Protein AF-A0A9C6XAK7-F1 (afdb_monomer)

Structure (mmCIF, N/CA/C/O backbone):
data_AF-A0A9C6XAK7-F1
#
_entry.id   AF-A0A9C6XAK7-F1
#
loop_
_atom_site.group_PDB
_atom_site.id
_atom_site.type_symbol
_atom_site.label_atom_id
_atom_site.label_alt_id
_atom_site.label_comp_id
_atom_site.label_asym_id
_atom_site.label_entity_id
_atom_site.label_seq_id
_atom_site.pdbx_PDB_ins_code
_atom_site.Cartn_x
_atom_site.Cartn_y
_atom_site.Cartn_z
_atom_site.occupancy
_atom_site.B_iso_or_equiv
_atom_site.auth_seq_id
_atom_site.auth_comp_id
_atom_site.auth_asym_id
_atom_site.auth_atom_id
_atom_site.pdbx_PDB_model_num
ATOM 1 N N . MET A 1 1 ? 77.908 -31.062 -12.121 1.00 52.59 1 MET A N 1
ATOM 2 C CA . MET A 1 1 ? 78.593 -30.560 -13.332 1.00 52.59 1 MET A CA 1
ATOM 3 C C . MET A 1 1 ? 77.690 -30.859 -14.535 1.00 52.59 1 MET A C 1
ATOM 5 O O . MET A 1 1 ? 77.859 -31.906 -15.123 1.00 52.59 1 MET A O 1
ATOM 9 N N . GLN A 1 2 ? 76.654 -30.041 -14.800 1.00 54.09 2 GLN A N 1
ATOM 10 C CA . GLN A 1 2 ? 75.923 -29.981 -16.096 1.00 54.09 2 GLN A CA 1
ATOM 11 C C . GLN A 1 2 ? 74.752 -28.972 -16.132 1.00 54.09 2 GLN A C 1
ATOM 13 O O . GLN A 1 2 ? 74.293 -28.646 -17.211 1.00 54.09 2 GLN A O 1
ATOM 18 N N . LEU A 1 3 ? 74.321 -28.383 -15.009 1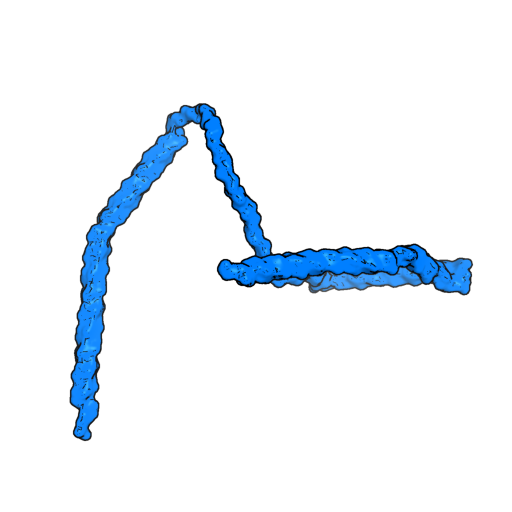.00 51.62 3 LEU A N 1
ATOM 19 C CA . LEU A 1 3 ? 73.161 -27.466 -15.001 1.00 51.62 3 LEU A CA 1
ATOM 20 C C . LEU A 1 3 ? 73.490 -25.973 -15.220 1.00 51.62 3 LEU A C 1
ATOM 22 O O . LEU A 1 3 ? 72.599 -25.139 -15.175 1.00 51.62 3 LEU A O 1
ATOM 26 N N . ARG A 1 4 ? 74.762 -25.606 -15.454 1.00 51.12 4 ARG A N 1
ATOM 27 C CA . ARG A 1 4 ? 75.191 -24.190 -15.575 1.00 51.12 4 ARG A CA 1
ATOM 28 C C . ARG A 1 4 ? 75.380 -23.701 -17.020 1.00 51.12 4 ARG A C 1
ATOM 30 O O . ARG A 1 4 ? 75.642 -22.522 -17.230 1.00 51.12 4 ARG A O 1
ATOM 37 N N . GLY A 1 5 ? 75.290 -24.600 -18.004 1.00 56.06 5 GLY A N 1
ATOM 38 C CA 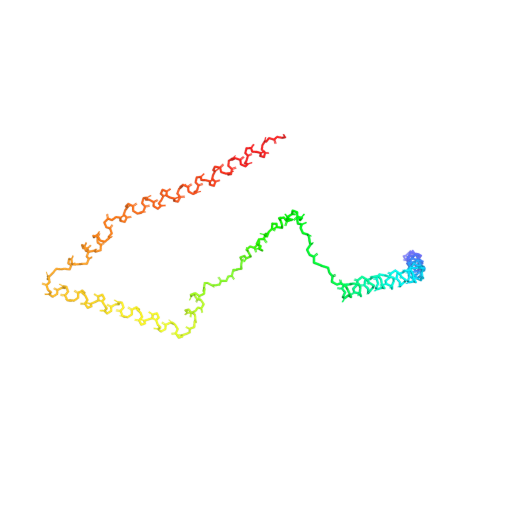. GLY A 1 5 ? 75.479 -24.280 -19.427 1.00 56.06 5 GLY A CA 1
ATOM 39 C C . GLY A 1 5 ? 74.186 -23.931 -20.176 1.00 56.06 5 GLY A C 1
ATOM 40 O O . GLY A 1 5 ? 74.210 -23.094 -21.076 1.00 56.06 5 GLY A O 1
ATOM 41 N N . GLU A 1 6 ? 73.052 -24.524 -19.787 1.00 54.19 6 GLU A N 1
ATOM 42 C CA . GLU A 1 6 ? 71.763 -24.323 -20.470 1.00 54.19 6 GLU A CA 1
ATOM 43 C C . GLU A 1 6 ? 70.998 -23.085 -19.979 1.00 54.19 6 GLU A C 1
ATOM 45 O O . GLU A 1 6 ? 70.379 -22.389 -20.780 1.00 54.19 6 GLU A O 1
ATOM 50 N N . GLU A 1 7 ? 71.111 -22.706 -18.701 1.00 54.53 7 GLU A N 1
ATOM 51 C CA . GLU A 1 7 ? 70.432 -21.496 -18.206 1.00 54.53 7 GLU A CA 1
ATOM 52 C C . GLU A 1 7 ? 70.969 -20.210 -18.848 1.00 54.53 7 GLU A C 1
ATOM 54 O O . GLU A 1 7 ? 70.209 -19.298 -19.170 1.00 54.53 7 GLU A O 1
ATOM 59 N N . HIS A 1 8 ? 72.276 -20.131 -19.100 1.00 54.59 8 HIS A N 1
ATOM 60 C CA . HIS A 1 8 ? 72.886 -18.935 -19.684 1.00 54.59 8 HIS A CA 1
ATOM 61 C C . HIS A 1 8 ? 72.552 -18.746 -21.172 1.00 54.59 8 HIS A C 1
ATOM 63 O O . HIS A 1 8 ? 72.549 -17.614 -21.658 1.00 54.59 8 HIS A O 1
ATOM 69 N N . THR A 1 9 ? 72.263 -19.826 -21.899 1.00 58.88 9 THR A N 1
ATOM 70 C CA . THR A 1 9 ? 71.892 -19.770 -23.322 1.00 58.88 9 THR A CA 1
ATOM 71 C C . THR A 1 9 ? 70.402 -19.483 -23.499 1.00 58.88 9 THR A C 1
ATOM 73 O O . THR A 1 9 ? 70.044 -18.641 -24.325 1.00 58.88 9 THR A O 1
ATOM 76 N N . VAL A 1 10 ? 69.543 -20.064 -22.655 1.00 59.38 10 VAL A N 1
ATOM 77 C CA . VAL A 1 10 ? 68.096 -19.783 -22.630 1.00 59.38 10 VAL A CA 1
ATOM 78 C C . VAL A 1 10 ? 67.812 -18.345 -22.179 1.00 59.38 10 VAL A C 1
ATOM 80 O O . VAL A 1 10 ? 67.047 -17.629 -22.827 1.00 59.38 10 VAL A O 1
ATOM 83 N N . THR A 1 11 ? 68.491 -17.862 -21.135 1.00 60.00 11 THR A N 1
ATOM 84 C CA . THR A 1 11 ? 68.270 -16.501 -20.611 1.00 60.00 11 THR A CA 1
ATOM 85 C C . THR A 1 11 ? 68.745 -15.421 -21.589 1.00 60.00 11 THR A C 1
ATOM 87 O O . THR A 1 11 ? 68.122 -14.366 -21.710 1.00 60.00 11 THR A O 1
ATOM 90 N N . ARG A 1 12 ? 69.810 -15.684 -22.358 1.00 61.09 12 ARG A N 1
ATOM 91 C CA . ARG A 1 12 ? 70.335 -14.735 -23.353 1.00 61.09 12 ARG A CA 1
ATOM 92 C C . ARG A 1 12 ? 69.440 -14.608 -24.591 1.00 61.09 12 ARG A C 1
ATOM 94 O O . ARG A 1 12 ? 69.360 -13.519 -25.153 1.00 61.09 12 ARG A O 1
ATOM 101 N N . ASN A 1 13 ? 68.757 -15.680 -24.996 1.00 65.62 13 ASN A N 1
ATOM 102 C CA . ASN A 1 13 ? 67.850 -15.666 -26.148 1.00 65.62 13 ASN A CA 1
ATOM 103 C C . ASN A 1 13 ? 66.559 -14.887 -25.843 1.00 65.62 13 ASN A C 1
ATOM 105 O O . ASN A 1 13 ? 66.176 -13.995 -26.594 1.00 65.62 13 ASN A O 1
ATOM 109 N N . ASN A 1 14 ? 65.955 -15.131 -24.679 1.00 71.38 14 ASN A N 1
ATOM 110 C CA . ASN A 1 14 ? 64.716 -14.456 -24.281 1.00 71.38 14 ASN A CA 1
ATOM 111 C C . ASN A 1 14 ? 64.904 -12.942 -24.111 1.00 71.38 14 ASN A C 1
ATOM 113 O O . ASN A 1 14 ? 64.027 -12.160 -24.471 1.00 71.38 14 ASN A O 1
ATOM 117 N N . ASN A 1 15 ? 66.074 -12.516 -23.629 1.00 75.88 15 ASN A N 1
ATOM 118 C CA . ASN A 1 15 ? 66.368 -11.094 -23.489 1.00 75.88 15 ASN A CA 1
ATOM 119 C C . ASN A 1 15 ? 66.604 -10.417 -24.852 1.00 75.88 15 ASN A C 1
ATOM 121 O O . ASN A 1 15 ? 66.139 -9.305 -25.074 1.00 75.88 15 ASN A O 1
ATOM 125 N N . ALA A 1 16 ? 67.262 -11.102 -25.794 1.00 75.19 16 ALA A N 1
ATOM 126 C CA . ALA A 1 16 ? 67.475 -10.581 -27.145 1.00 75.19 16 ALA A CA 1
ATOM 127 C C . ALA A 1 16 ? 66.165 -10.454 -27.945 1.00 75.19 16 ALA A C 1
ATOM 129 O O . ALA A 1 16 ? 65.990 -9.484 -28.682 1.00 75.19 16 ALA A O 1
ATOM 130 N N . VAL A 1 17 ? 65.233 -11.398 -27.781 1.00 75.06 17 VAL A N 1
ATOM 131 C CA . VAL A 1 17 ? 63.912 -11.353 -28.428 1.00 75.06 17 VAL A CA 1
ATOM 132 C C . VAL A 1 17 ? 63.046 -10.231 -27.841 1.00 75.06 17 VAL A C 1
ATOM 134 O O . VAL A 1 17 ? 62.476 -9.454 -28.605 1.00 75.06 17 VAL A O 1
ATOM 137 N N . ASN A 1 18 ? 63.028 -10.058 -26.516 1.00 77.81 18 ASN A N 1
ATOM 138 C CA . ASN A 1 18 ? 62.273 -8.973 -25.874 1.00 77.81 18 ASN A CA 1
ATOM 139 C C . ASN A 1 18 ? 62.791 -7.575 -26.249 1.00 77.81 18 ASN A C 1
ATOM 141 O O . ASN A 1 18 ? 62.001 -6.658 -26.472 1.00 77.81 18 ASN A O 1
ATOM 145 N N . GLU A 1 19 ? 64.108 -7.402 -26.361 1.00 76.00 19 GLU A N 1
ATOM 146 C CA . GLU A 1 19 ? 64.709 -6.130 -26.777 1.00 76.00 19 GLU A CA 1
ATOM 147 C C . GLU A 1 19 ? 64.385 -5.806 -28.249 1.00 76.00 19 GLU A C 1
ATOM 149 O O . GLU A 1 19 ? 64.064 -4.665 -28.586 1.00 76.00 19 GLU A O 1
ATOM 154 N N . LEU A 1 20 ? 64.383 -6.812 -29.132 1.00 78.06 20 LEU A N 1
ATOM 155 C CA . LEU A 1 20 ? 64.004 -6.654 -30.541 1.00 78.06 20 LEU A CA 1
ATOM 156 C C . LEU A 1 20 ? 62.519 -6.307 -30.716 1.00 78.06 20 LEU A C 1
ATOM 158 O O . LEU A 1 20 ? 62.184 -5.495 -31.583 1.00 78.06 20 LEU A O 1
ATOM 162 N N . GLU A 1 21 ? 61.629 -6.867 -29.897 1.00 77.94 21 GLU A N 1
ATOM 163 C CA . GLU A 1 21 ? 60.202 -6.530 -29.918 1.00 77.94 21 GLU A CA 1
ATOM 164 C C . GLU A 1 21 ? 59.923 -5.138 -29.342 1.00 77.94 21 GLU A C 1
ATOM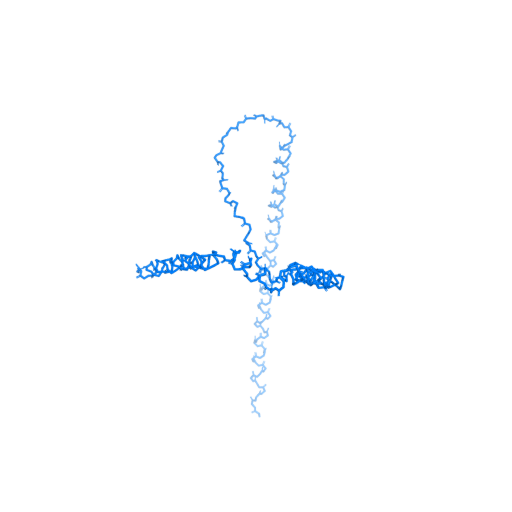 166 O O . GLU A 1 21 ? 59.170 -4.369 -29.946 1.00 77.94 21 GLU A O 1
ATOM 171 N N . ALA A 1 22 ? 60.594 -4.755 -28.253 1.00 76.31 22 ALA A N 1
ATOM 172 C CA . ALA A 1 22 ? 60.466 -3.421 -27.668 1.00 76.31 22 ALA A CA 1
ATOM 173 C C . ALA A 1 22 ? 60.952 -2.323 -28.631 1.00 76.31 22 ALA A C 1
ATOM 175 O O . ALA A 1 22 ? 60.290 -1.294 -28.798 1.00 76.31 22 ALA A O 1
ATOM 176 N N . VAL A 1 23 ? 62.066 -2.554 -29.333 1.00 75.81 23 VAL A N 1
ATOM 177 C CA . VAL A 1 23 ? 62.591 -1.619 -30.341 1.00 75.81 23 VAL A CA 1
ATOM 178 C C . VAL A 1 23 ? 61.694 -1.576 -31.583 1.00 75.81 23 VAL A C 1
ATOM 180 O O . VAL A 1 23 ? 61.474 -0.500 -32.148 1.00 75.81 23 VAL A O 1
ATOM 183 N N . ARG A 1 24 ? 61.109 -2.709 -31.991 1.00 76.19 24 ARG A N 1
ATOM 184 C CA . ARG A 1 24 ? 60.186 -2.774 -33.133 1.00 76.19 24 ARG A CA 1
ATOM 185 C C . ARG A 1 24 ? 58.869 -2.062 -32.845 1.00 76.19 24 ARG A C 1
ATOM 187 O O . ARG A 1 24 ? 58.426 -1.296 -33.696 1.00 76.19 24 ARG A O 1
ATOM 194 N N . LEU A 1 25 ? 58.265 -2.249 -31.674 1.00 73.06 25 LEU A N 1
ATOM 195 C CA . LEU A 1 25 ? 57.015 -1.574 -31.307 1.00 73.06 25 LEU A CA 1
ATOM 196 C C . LEU A 1 25 ? 57.207 -0.059 -31.215 1.00 73.06 25 LEU A C 1
ATOM 198 O O . LEU A 1 25 ? 56.448 0.687 -31.828 1.00 73.06 25 LEU A O 1
ATOM 202 N N . ARG A 1 26 ? 58.302 0.391 -30.595 1.00 69.50 26 ARG A N 1
ATOM 203 C CA . ARG A 1 26 ? 58.617 1.821 -30.476 1.00 69.50 26 ARG A CA 1
ATOM 204 C C . ARG A 1 26 ? 58.901 2.473 -31.833 1.00 69.50 26 ARG A C 1
ATOM 206 O O . ARG A 1 26 ? 58.355 3.524 -32.145 1.00 69.50 26 ARG A O 1
ATOM 213 N N . SER A 1 27 ? 59.654 1.794 -32.704 1.00 69.62 27 SER A N 1
ATOM 214 C CA . SER A 1 27 ? 59.914 2.261 -34.075 1.00 69.62 27 SER A CA 1
ATOM 215 C C . SER A 1 27 ? 58.653 2.296 -34.951 1.00 69.62 27 SER A C 1
ATOM 217 O O . SER A 1 27 ? 58.534 3.146 -35.841 1.00 69.62 27 SER A O 1
ATOM 219 N N . THR A 1 28 ? 57.707 1.383 -34.715 1.00 70.06 28 THR A N 1
ATOM 220 C CA . THR A 1 28 ? 56.460 1.311 -35.486 1.00 70.06 28 THR A CA 1
ATOM 221 C C . THR A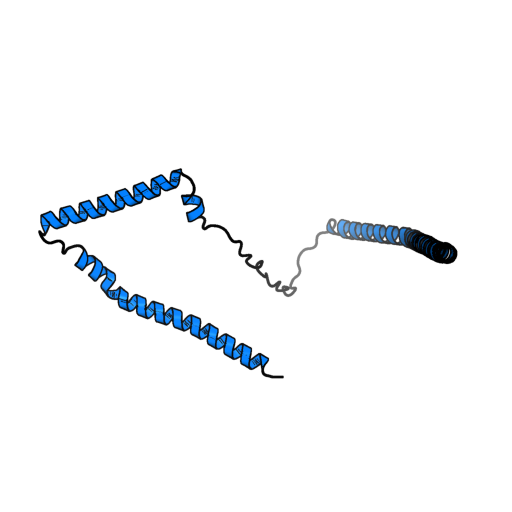 1 28 ? 55.457 2.366 -35.016 1.00 70.06 28 THR A C 1
ATOM 223 O O . THR A 1 28 ? 54.837 3.003 -35.868 1.00 70.06 28 THR A O 1
ATOM 226 N N . ASP A 1 29 ? 55.355 2.623 -33.710 1.00 68.12 29 ASP A N 1
ATOM 227 C CA . ASP A 1 29 ? 54.489 3.668 -33.151 1.00 68.12 29 ASP A CA 1
ATOM 228 C C . ASP A 1 29 ? 54.987 5.078 -33.476 1.00 68.12 29 ASP A C 1
ATOM 230 O O . ASP A 1 29 ? 54.202 5.891 -33.964 1.00 68.12 29 ASP A O 1
ATOM 234 N N . ASP A 1 30 ? 56.285 5.364 -33.346 1.00 65.19 30 ASP A N 1
ATOM 235 C CA . ASP A 1 30 ? 56.825 6.704 -33.631 1.00 65.19 30 ASP A CA 1
ATOM 236 C C . ASP A 1 30 ? 56.643 7.097 -35.107 1.00 65.19 30 ASP A C 1
ATOM 238 O O . ASP A 1 30 ? 56.342 8.249 -35.438 1.00 65.19 30 ASP A O 1
ATOM 242 N N . ARG A 1 31 ? 56.744 6.124 -36.023 1.00 65.06 31 ARG A N 1
ATOM 243 C CA . ARG A 1 31 ? 56.482 6.334 -37.457 1.00 65.06 31 ARG A CA 1
ATOM 244 C C . ARG A 1 31 ? 54.998 6.474 -37.780 1.00 65.06 31 ARG A C 1
ATOM 246 O O . ARG A 1 31 ? 54.664 7.157 -38.748 1.00 65.06 31 ARG A O 1
ATOM 253 N N . ARG A 1 32 ? 54.105 5.842 -37.014 1.00 61.38 32 ARG A N 1
A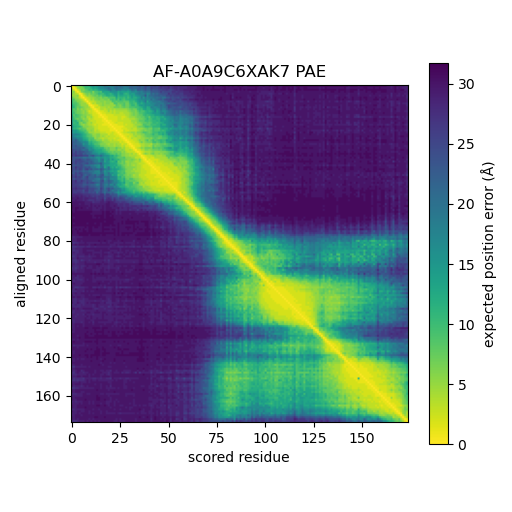TOM 254 C CA . ARG A 1 32 ? 52.649 5.989 -37.172 1.00 61.38 32 ARG A CA 1
ATOM 255 C C . ARG A 1 32 ? 52.201 7.343 -36.630 1.00 61.38 32 ARG A C 1
ATOM 257 O O . ARG A 1 32 ? 51.554 8.078 -37.367 1.00 61.38 32 ARG A O 1
ATOM 264 N N . LEU A 1 33 ? 52.647 7.708 -35.429 1.00 64.12 33 LEU A N 1
ATOM 265 C CA . LEU A 1 33 ? 52.347 8.973 -34.759 1.00 64.12 33 LEU A CA 1
ATOM 266 C C . LEU A 1 33 ? 52.923 10.177 -35.512 1.00 64.12 33 LEU A C 1
ATOM 268 O O . LEU A 1 33 ? 52.176 11.111 -35.768 1.00 64.12 33 LEU A O 1
ATOM 272 N N . SER A 1 34 ? 54.178 10.154 -35.981 1.00 62.16 34 SER A N 1
ATOM 273 C CA . SER A 1 34 ? 54.713 11.268 -36.796 1.00 62.16 34 SER A CA 1
ATOM 274 C C . SER A 1 34 ? 54.033 11.407 -38.159 1.00 62.16 34 SER A C 1
ATOM 276 O O . SER A 1 34 ? 53.942 12.510 -38.692 1.00 62.16 34 SER A O 1
ATOM 278 N N . ARG A 1 35 ? 53.544 10.306 -38.744 1.00 64.81 35 ARG A N 1
ATOM 279 C CA . ARG A 1 35 ? 52.891 10.334 -40.060 1.00 64.81 35 ARG A CA 1
ATOM 280 C C . ARG A 1 35 ? 51.412 10.718 -39.974 1.00 64.81 35 ARG A C 1
ATOM 282 O O . ARG A 1 35 ? 50.905 11.320 -40.915 1.00 64.81 35 ARG A O 1
ATOM 289 N N . SER A 1 36 ? 50.727 10.398 -38.875 1.00 61.31 36 SER A N 1
ATOM 290 C CA . SER A 1 36 ? 49.317 10.749 -38.670 1.00 61.31 36 SER A CA 1
ATOM 291 C C . SER A 1 36 ? 49.107 12.021 -37.851 1.00 61.31 36 SER A C 1
ATOM 293 O O . SER A 1 36 ? 48.047 12.618 -37.981 1.00 61.31 36 SER A O 1
ATOM 295 N N . ALA A 1 37 ? 50.075 12.478 -37.050 1.00 65.31 37 ALA A N 1
ATOM 296 C CA . ALA A 1 37 ? 49.959 13.714 -36.271 1.00 65.31 37 ALA A CA 1
ATOM 297 C C . ALA A 1 37 ? 49.640 14.957 -37.123 1.00 65.31 37 ALA A C 1
ATOM 299 O O . ALA A 1 37 ? 48.680 15.648 -36.779 1.00 65.31 37 ALA A O 1
ATOM 300 N N . PRO A 1 38 ? 50.338 15.242 -38.246 1.00 66.12 38 PRO A N 1
ATOM 301 C CA . PRO A 1 38 ? 49.986 16.400 -39.062 1.00 66.12 38 PRO A CA 1
ATOM 302 C C . PRO A 1 38 ? 48.631 16.208 -39.754 1.00 66.12 38 PRO A C 1
ATOM 304 O O . PRO A 1 38 ? 47.858 17.153 -39.832 1.00 66.12 38 PRO A O 1
ATOM 307 N N . ALA A 1 39 ? 48.292 14.987 -40.183 1.00 71.50 39 ALA A N 1
ATOM 308 C CA . ALA A 1 39 ? 47.007 14.698 -40.821 1.00 71.50 39 ALA A CA 1
ATOM 309 C C . ALA A 1 39 ? 45.820 14.854 -39.852 1.00 71.50 39 ALA A C 1
ATOM 311 O O . ALA A 1 39 ? 44.791 15.401 -40.231 1.00 71.50 39 ALA A O 1
ATOM 312 N N . LEU A 1 40 ? 45.966 14.425 -38.595 1.00 68.25 40 LEU A N 1
ATOM 313 C CA . LEU A 1 40 ? 44.940 14.601 -37.566 1.00 68.25 40 LEU A CA 1
ATOM 314 C C . LEU A 1 40 ? 44.805 16.068 -37.146 1.00 68.25 40 LEU A C 1
ATOM 316 O O . LEU A 1 40 ? 43.685 16.524 -36.936 1.00 68.25 40 LEU A O 1
ATOM 320 N N . ALA A 1 41 ? 45.912 16.816 -37.076 1.00 72.75 41 ALA A N 1
ATOM 321 C CA . ALA A 1 41 ? 45.873 18.250 -36.801 1.00 72.75 41 ALA A CA 1
ATOM 322 C C . ALA A 1 41 ? 45.185 19.029 -37.937 1.00 72.75 41 ALA A C 1
ATOM 324 O O . ALA A 1 41 ? 44.319 19.853 -37.665 1.00 72.75 41 ALA A O 1
ATOM 325 N N . GLN A 1 42 ? 45.489 18.711 -39.202 1.00 75.06 42 GLN A N 1
ATOM 326 C CA . GLN A 1 42 ? 44.847 19.355 -40.355 1.00 75.06 42 GLN A CA 1
ATOM 327 C C . GLN A 1 42 ? 43.353 19.024 -40.444 1.00 75.06 42 GLN A C 1
ATOM 329 O O . GLN A 1 42 ? 42.538 19.922 -40.625 1.00 75.06 42 GLN A O 1
ATOM 334 N N . VAL A 1 43 ? 42.976 17.757 -40.247 1.00 77.31 43 VAL A N 1
ATOM 335 C CA . VAL A 1 43 ? 41.563 17.344 -40.267 1.00 77.31 43 VAL A CA 1
ATOM 336 C C . VAL A 1 43 ? 40.781 17.979 -39.113 1.00 77.31 43 VAL A C 1
ATOM 338 O O . VAL A 1 43 ? 39.640 18.392 -39.311 1.00 77.31 43 VAL A O 1
ATOM 341 N N . ALA A 1 44 ? 41.379 18.105 -37.925 1.00 79.12 44 ALA A N 1
ATOM 342 C CA . ALA A 1 44 ? 40.741 18.777 -36.795 1.00 79.12 44 ALA A CA 1
ATOM 343 C C . ALA A 1 44 ? 40.560 20.283 -37.048 1.00 79.12 44 ALA A C 1
ATOM 345 O O . ALA A 1 44 ? 39.497 20.829 -36.753 1.00 79.12 44 ALA A O 1
ATOM 346 N N . GLU A 1 45 ? 41.561 20.958 -37.617 1.00 80.44 45 GLU A N 1
ATOM 347 C CA . GLU A 1 45 ? 41.465 22.386 -37.930 1.00 80.44 45 GLU A CA 1
ATOM 348 C C . GLU A 1 45 ? 40.466 22.680 -39.053 1.00 80.44 45 GLU A C 1
ATOM 350 O O . GLU A 1 45 ? 39.690 23.631 -38.925 1.00 80.44 45 GLU A O 1
ATOM 355 N N . ASP A 1 46 ? 40.401 21.847 -40.096 1.00 82.44 46 ASP A N 1
ATOM 356 C CA . ASP A 1 46 ? 39.389 21.979 -41.151 1.00 82.44 46 ASP A CA 1
ATOM 357 C C . ASP A 1 46 ? 37.975 21.728 -40.607 1.00 82.44 46 ASP A C 1
ATOM 359 O O . ASP A 1 46 ? 37.070 22.516 -40.879 1.00 82.44 46 ASP A O 1
ATOM 363 N N . GLN A 1 47 ? 37.782 20.733 -39.731 1.00 78.81 47 GLN A N 1
ATOM 364 C CA . GLN A 1 47 ? 36.486 20.520 -39.073 1.00 78.81 47 GLN A CA 1
ATOM 365 C C . GLN A 1 47 ? 36.068 21.707 -38.198 1.00 78.81 47 GLN A C 1
ATOM 367 O O . GLN A 1 47 ? 34.893 22.081 -38.177 1.00 78.81 47 GLN A O 1
ATOM 372 N N . ILE A 1 48 ? 37.012 22.323 -37.482 1.00 79.69 48 ILE A N 1
ATOM 373 C CA . ILE A 1 48 ? 36.739 23.506 -36.655 1.00 79.69 48 ILE A CA 1
ATOM 374 C C . ILE A 1 48 ? 36.442 24.726 -37.536 1.00 79.69 48 ILE A C 1
ATOM 376 O O . ILE A 1 48 ? 35.591 25.545 -37.171 1.00 79.69 48 ILE A O 1
ATOM 380 N N . ARG A 1 49 ? 37.102 24.857 -38.694 1.00 81.75 49 ARG A N 1
ATOM 381 C CA . ARG A 1 49 ? 36.860 25.950 -39.644 1.00 81.75 49 ARG A CA 1
ATOM 382 C C . ARG A 1 49 ? 35.488 25.823 -40.300 1.00 81.75 49 ARG A C 1
ATOM 384 O O . ARG A 1 49 ? 34.759 26.813 -40.330 1.00 81.75 49 ARG A O 1
ATOM 391 N N . ASP A 1 50 ? 35.102 24.621 -40.709 1.00 81.75 50 ASP A N 1
ATOM 392 C CA . ASP A 1 50 ? 33.790 24.344 -41.297 1.00 81.75 50 ASP A CA 1
ATOM 393 C C . ASP A 1 50 ? 32.657 24.504 -40.275 1.00 81.75 50 ASP A C 1
ATOM 395 O O . ASP A 1 50 ? 31.630 25.106 -40.584 1.00 81.75 50 ASP A O 1
ATOM 399 N N . LEU A 1 51 ? 32.854 24.077 -39.020 1.00 75.00 51 LEU A N 1
ATOM 400 C CA . LEU A 1 51 ? 31.892 24.320 -37.935 1.00 75.00 51 LEU A CA 1
ATOM 401 C C . LEU A 1 51 ? 31.731 25.811 -37.624 1.00 75.00 51 LEU A C 1
ATOM 403 O O . LEU A 1 51 ? 30.615 26.269 -37.372 1.00 75.00 51 LEU A O 1
ATOM 407 N N . LYS A 1 52 ? 32.820 26.588 -37.645 1.00 73.56 52 LYS A N 1
ATOM 408 C CA . LYS A 1 52 ? 32.762 28.044 -37.439 1.00 73.56 52 LYS A CA 1
ATOM 409 C C . LYS A 1 52 ? 32.151 28.775 -38.630 1.00 73.56 52 LYS A C 1
ATOM 411 O O . LYS A 1 52 ? 31.445 29.753 -38.406 1.00 73.56 52 LYS A O 1
ATOM 416 N N . ALA A 1 53 ? 32.371 28.307 -39.857 1.00 78.12 53 ALA A N 1
ATOM 417 C CA . ALA A 1 53 ? 31.713 28.838 -41.046 1.00 78.12 53 ALA A CA 1
ATOM 418 C C . ALA A 1 53 ? 30.207 28.543 -41.008 1.00 78.12 53 ALA A C 1
ATOM 420 O O . ALA A 1 53 ? 29.406 29.467 -41.104 1.00 78.12 53 ALA A O 1
ATOM 421 N N . ALA A 1 54 ? 29.819 27.299 -40.718 1.00 70.44 54 ALA A N 1
ATOM 422 C CA . ALA A 1 54 ? 28.418 26.911 -40.568 1.00 70.44 54 ALA A CA 1
ATOM 423 C C . ALA A 1 54 ? 27.715 27.664 -39.419 1.00 70.44 54 ALA A C 1
ATOM 425 O O . ALA A 1 54 ? 26.551 28.032 -39.536 1.00 70.44 54 ALA A O 1
ATOM 426 N N . MET A 1 55 ? 28.413 27.946 -38.312 1.00 64.94 55 MET A N 1
ATOM 427 C CA . MET A 1 55 ? 27.860 28.687 -37.167 1.00 64.94 55 MET A CA 1
ATOM 428 C C . MET A 1 55 ? 27.909 30.218 -37.337 1.00 64.94 55 MET A C 1
ATOM 430 O O . MET A 1 55 ? 27.120 30.935 -36.722 1.00 64.94 55 MET A O 1
ATOM 434 N N . GLY A 1 56 ? 28.816 30.737 -38.164 1.00 59.56 56 GLY A N 1
ATOM 435 C CA . GLY A 1 56 ? 28.795 32.127 -38.621 1.00 59.56 56 GLY A CA 1
ATOM 436 C C . GLY A 1 56 ? 27.616 32.383 -39.562 1.00 59.56 56 GLY A C 1
ATOM 437 O O . GLY A 1 56 ? 26.950 33.413 -39.438 1.00 59.56 56 GLY A O 1
ATOM 438 N N . GLU A 1 57 ? 27.306 31.395 -40.406 1.00 58.19 57 GLU A N 1
ATOM 439 C CA . GLU A 1 57 ? 26.121 31.358 -41.269 1.00 58.19 57 GLU A CA 1
ATOM 440 C C . GLU A 1 57 ? 24.819 31.204 -40.461 1.00 58.19 57 GLU A C 1
ATOM 442 O O . GLU A 1 57 ? 23.815 31.817 -40.810 1.00 58.19 57 GLU A O 1
ATOM 447 N N . THR A 1 58 ? 24.834 30.501 -39.313 1.00 54.16 58 THR A N 1
ATOM 448 C CA . THR A 1 58 ? 23.689 30.426 -38.370 1.00 54.16 58 THR A CA 1
ATOM 449 C C . THR A 1 58 ? 23.129 31.796 -37.970 1.00 54.16 58 THR A C 1
ATOM 451 O O . THR A 1 58 ? 22.003 31.873 -37.484 1.00 54.16 58 THR A O 1
ATOM 454 N N . ARG A 1 59 ? 23.877 32.896 -38.098 1.00 54.62 59 ARG A N 1
ATOM 455 C CA . ARG A 1 59 ? 23.547 34.121 -37.359 1.00 54.62 59 ARG A CA 1
ATOM 456 C C . ARG A 1 59 ? 23.295 35.364 -38.205 1.00 54.62 59 ARG A C 1
ATOM 458 O O . ARG A 1 59 ? 22.924 36.380 -37.616 1.00 54.62 59 ARG A O 1
ATOM 465 N N . ARG A 1 60 ? 23.505 35.330 -39.528 1.00 55.47 60 ARG A N 1
ATOM 466 C CA . ARG A 1 60 ? 23.546 36.569 -40.329 1.00 55.47 60 ARG A CA 1
ATOM 467 C C . ARG A 1 60 ? 22.358 36.840 -41.254 1.00 55.47 60 ARG A C 1
ATOM 469 O O . ARG A 1 60 ? 22.190 38.000 -41.605 1.00 55.47 60 ARG A O 1
ATOM 476 N N . ASP A 1 61 ? 21.507 35.877 -41.589 1.00 41.28 61 ASP A N 1
ATOM 477 C CA . ASP A 1 61 ? 20.344 36.188 -42.427 1.00 41.28 61 ASP A CA 1
ATOM 478 C C . ASP A 1 61 ? 19.130 35.353 -42.028 1.00 41.28 61 ASP A C 1
ATOM 480 O O . ASP A 1 61 ? 19.174 34.124 -41.973 1.00 41.28 61 ASP A O 1
ATOM 484 N N . GLY A 1 62 ? 18.064 36.045 -41.646 1.00 54.16 62 GLY A N 1
ATOM 485 C CA . GLY A 1 62 ? 16.811 35.422 -41.270 1.00 54.16 62 GLY A CA 1
ATOM 486 C C . GLY A 1 62 ? 16.142 34.788 -42.483 1.00 54.16 62 GLY A C 1
ATOM 487 O O . GLY A 1 62 ? 16.168 35.330 -43.580 1.00 54.16 62 GLY A O 1
ATOM 488 N N . SER A 1 63 ? 15.447 33.673 -42.269 1.00 40.97 63 SER A N 1
ATOM 489 C CA . SER A 1 63 ? 14.390 33.273 -43.192 1.00 40.97 63 SER A CA 1
ATOM 490 C C . SER A 1 63 ? 13.210 32.633 -42.450 1.00 40.97 63 SER A C 1
ATOM 492 O O . SER A 1 63 ? 13.415 31.779 -41.580 1.00 40.97 63 SER A O 1
ATOM 494 N N . PRO A 1 64 ? 11.973 33.072 -42.747 1.00 51.16 64 PRO A N 1
ATOM 495 C CA . PRO A 1 64 ? 10.736 32.531 -42.211 1.00 51.16 64 PRO A CA 1
ATOM 496 C C . PRO A 1 64 ? 10.286 31.271 -42.974 1.00 51.16 64 PRO A C 1
ATOM 498 O O . PRO A 1 64 ? 10.462 31.170 -44.179 1.00 51.16 64 PRO A O 1
ATOM 501 N N . LYS A 1 65 ? 9.604 30.376 -42.246 1.00 49.06 65 LYS A N 1
ATOM 502 C CA . LYS A 1 65 ? 8.526 29.467 -42.698 1.00 49.06 65 LYS A CA 1
ATOM 503 C C . LYS A 1 65 ? 8.767 28.577 -43.939 1.00 49.06 65 LYS A C 1
ATOM 505 O O . LYS A 1 65 ? 8.676 29.048 -45.061 1.00 49.06 65 LYS A O 1
ATOM 510 N N . ALA A 1 66 ? 8.852 27.262 -43.710 1.00 38.25 66 ALA A N 1
ATOM 511 C CA . ALA A 1 66 ? 8.133 26.209 -44.456 1.00 38.25 66 ALA A CA 1
ATOM 512 C C . ALA A 1 66 ? 8.427 24.850 -43.776 1.00 38.25 66 ALA A C 1
ATOM 514 O O . ALA A 1 66 ? 9.582 24.488 -43.591 1.00 38.25 66 ALA A O 1
ATOM 515 N N . ASP A 1 67 ? 7.474 24.219 -43.093 1.00 46.75 67 ASP A N 1
ATOM 516 C CA . ASP A 1 67 ? 6.442 23.306 -43.616 1.00 46.75 67 ASP A CA 1
ATOM 517 C C . ASP A 1 67 ? 6.940 21.847 -43.720 1.00 46.75 67 ASP A C 1
ATOM 519 O O . ASP A 1 67 ? 7.734 21.486 -44.578 1.00 46.75 67 ASP A O 1
ATOM 523 N N . GLY A 1 68 ? 6.411 21.000 -42.826 1.00 50.94 68 GLY A N 1
ATOM 524 C CA . GLY A 1 68 ? 6.159 19.574 -43.068 1.00 50.94 68 GLY A CA 1
ATOM 525 C C . GLY A 1 68 ? 7.353 18.626 -43.236 1.00 50.94 68 GLY A C 1
ATOM 526 O O . GLY A 1 68 ? 7.628 18.177 -44.342 1.00 50.94 68 GLY A O 1
ATOM 527 N N . ALA A 1 69 ? 7.942 18.160 -42.130 1.00 39.88 69 ALA A N 1
ATOM 528 C CA . ALA A 1 69 ? 8.690 16.896 -42.109 1.00 39.88 69 ALA A CA 1
ATOM 529 C C . ALA A 1 69 ? 8.038 15.919 -41.112 1.00 39.88 69 ALA A C 1
ATOM 531 O O . ALA A 1 69 ? 7.713 16.324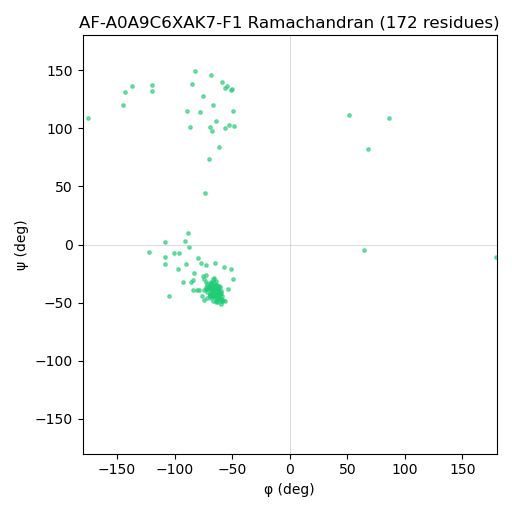 -39.989 1.00 39.88 69 ALA A O 1
ATOM 532 N N . PRO A 1 70 ? 7.805 14.646 -41.495 1.00 44.09 70 PRO A N 1
ATOM 533 C CA . PRO A 1 70 ? 7.056 13.698 -40.688 1.00 44.09 70 PRO A CA 1
ATOM 534 C C . PRO A 1 70 ? 7.859 13.400 -39.429 1.00 44.09 70 PRO A C 1
ATOM 536 O O . PRO A 1 70 ? 9.000 12.942 -39.486 1.00 44.09 70 PRO A O 1
ATOM 539 N N . GLY A 1 71 ? 7.248 13.709 -38.286 1.00 40.81 71 GLY A N 1
ATOM 540 C CA . GLY A 1 71 ? 7.853 13.545 -36.979 1.00 40.81 71 GLY A CA 1
ATOM 541 C C . GLY A 1 71 ? 8.453 12.156 -36.845 1.00 40.81 71 GLY A C 1
ATOM 542 O O . GLY A 1 71 ? 7.734 11.154 -36.820 1.00 40.81 71 GLY A O 1
ATOM 543 N N . SER A 1 72 ? 9.780 12.116 -36.718 1.00 50.59 72 SER A N 1
ATOM 544 C CA . SER A 1 72 ? 10.469 10.994 -36.110 1.00 50.59 72 SER A CA 1
ATOM 545 C C . SER A 1 72 ? 9.787 10.807 -34.759 1.00 50.59 72 SER A C 1
ATOM 547 O O . SER A 1 72 ? 9.899 11.611 -33.828 1.00 50.59 72 SER A O 1
ATOM 549 N N . ARG A 1 73 ? 8.932 9.787 -34.705 1.00 57.84 73 ARG A N 1
ATOM 550 C CA . ARG A 1 73 ? 8.272 9.334 -33.495 1.00 57.84 73 ARG A CA 1
ATOM 551 C C . ARG A 1 73 ? 9.386 8.698 -32.680 1.00 57.84 73 ARG A C 1
ATOM 553 O O . ARG A 1 73 ? 9.494 7.476 -32.625 1.00 57.84 73 ARG A O 1
ATOM 560 N N . ARG A 1 74 ? 10.259 9.536 -32.100 1.00 57.78 74 ARG A N 1
ATOM 561 C CA . ARG A 1 74 ? 11.115 9.174 -30.978 1.00 57.78 74 ARG A CA 1
ATOM 562 C C . ARG A 1 74 ? 10.159 8.522 -30.004 1.00 57.78 74 ARG A C 1
ATOM 564 O O . ARG A 1 74 ? 9.341 9.200 -29.380 1.00 57.78 74 ARG A O 1
ATOM 571 N N . LYS A 1 75 ? 10.190 7.191 -29.962 1.00 55.94 75 LYS A N 1
ATOM 572 C CA . LYS A 1 75 ? 9.617 6.439 -28.864 1.00 55.94 75 LYS A CA 1
ATOM 573 C C . LYS A 1 75 ? 10.338 7.022 -27.663 1.00 55.94 75 LYS A C 1
ATOM 575 O O . LYS A 1 75 ? 11.522 6.764 -27.472 1.00 55.94 75 LYS A O 1
ATOM 580 N N . ARG A 1 76 ? 9.668 7.929 -26.951 1.00 57.69 76 ARG A N 1
ATOM 581 C CA . ARG A 1 76 ? 10.039 8.315 -25.599 1.00 57.69 76 ARG A CA 1
ATOM 582 C C . ARG A 1 76 ? 9.907 7.020 -24.818 1.00 57.69 76 ARG A C 1
ATOM 584 O O . ARG A 1 76 ? 8.834 6.709 -24.322 1.00 57.69 76 ARG A O 1
ATOM 591 N N . HIS A 1 77 ? 10.950 6.201 -24.868 1.00 61.66 77 HIS A N 1
ATOM 592 C CA . HIS A 1 77 ? 11.142 5.136 -23.916 1.00 61.66 77 HIS A CA 1
ATOM 593 C C . HIS A 1 77 ? 11.314 5.893 -22.612 1.00 61.66 77 HIS A C 1
ATOM 595 O O . HIS A 1 77 ? 12.280 6.643 -22.452 1.00 61.66 77 HIS A O 1
ATOM 601 N N . LEU A 1 78 ? 10.288 5.850 -21.764 1.00 70.50 78 LEU A N 1
ATOM 602 C CA . LEU A 1 78 ? 10.456 6.336 -20.409 1.00 70.50 78 LEU A CA 1
ATOM 603 C C . LEU A 1 78 ? 11.667 5.569 -19.847 1.00 70.50 78 LEU A C 1
ATOM 605 O O . LEU A 1 78 ? 11.800 4.380 -20.152 1.00 70.50 78 LEU A O 1
ATOM 609 N N . PRO A 1 79 ? 12.591 6.238 -19.142 1.00 76.94 79 PRO A N 1
ATOM 610 C CA . PRO A 1 79 ? 13.723 5.551 -18.535 1.00 76.94 79 PRO A CA 1
ATOM 611 C C . PRO A 1 79 ? 13.205 4.358 -17.728 1.00 76.94 79 PRO A C 1
ATOM 613 O O . PRO A 1 79 ? 12.191 4.481 -17.032 1.00 76.94 79 PRO A O 1
ATOM 616 N N . ASP A 1 80 ? 13.857 3.205 -17.895 1.00 76.75 80 ASP A N 1
ATOM 617 C CA . ASP A 1 80 ? 13.434 1.973 -17.238 1.00 76.75 80 ASP A CA 1
ATOM 618 C C . ASP A 1 80 ? 13.369 2.194 -15.731 1.00 76.75 80 ASP A C 1
ATOM 620 O O . ASP A 1 80 ? 14.244 2.816 -15.124 1.00 76.75 80 ASP A O 1
ATOM 624 N N . LYS A 1 81 ? 12.277 1.723 -15.129 1.00 79.38 81 LYS A N 1
ATOM 625 C CA . LYS A 1 81 ? 12.047 1.890 -13.701 1.00 79.38 81 LYS A CA 1
ATOM 626 C C . LYS A 1 81 ? 13.052 1.035 -12.936 1.00 79.38 81 LYS A C 1
ATOM 628 O O . LYS A 1 81 ? 12.867 -0.170 -12.790 1.00 79.38 81 LYS A O 1
ATOM 633 N N . GLU A 1 82 ? 14.090 1.680 -12.424 1.00 80.06 82 GLU A N 1
ATOM 634 C CA . GLU A 1 82 ? 15.081 1.051 -11.563 1.00 80.06 82 GLU A CA 1
ATOM 635 C C . GLU A 1 82 ? 14.513 0.897 -10.145 1.00 80.06 82 GLU A C 1
ATOM 637 O O . GLU A 1 82 ? 14.189 1.867 -9.451 1.00 80.06 82 GLU A O 1
ATOM 642 N N . PHE A 1 83 ? 14.315 -0.352 -9.727 1.00 79.38 83 PHE A N 1
ATOM 643 C CA . PHE A 1 83 ? 13.840 -0.672 -8.388 1.00 79.38 83 PHE A CA 1
ATOM 644 C C . PHE A 1 83 ? 15.029 -0.759 -7.436 1.00 79.38 83 PHE A C 1
ATOM 646 O O . PHE A 1 83 ? 15.720 -1.770 -7.370 1.00 79.38 83 PHE A O 1
ATOM 653 N N . HIS A 1 84 ? 15.240 0.297 -6.659 1.00 77.81 84 HIS A N 1
ATOM 654 C CA . HIS A 1 84 ? 16.158 0.251 -5.528 1.00 77.81 84 HIS A CA 1
ATOM 655 C C . HIS A 1 84 ? 15.445 -0.292 -4.290 1.00 77.81 84 HIS A C 1
ATOM 657 O O . HIS A 1 84 ? 14.317 0.111 -3.989 1.00 77.81 84 HIS A O 1
ATOM 663 N N . VAL A 1 85 ? 16.122 -1.155 -3.531 1.00 79.00 85 VAL A N 1
ATOM 664 C CA . VAL A 1 85 ? 15.666 -1.567 -2.199 1.00 79.00 85 VAL A CA 1
ATOM 665 C C . VAL A 1 85 ? 15.756 -0.347 -1.284 1.00 79.00 85 VAL A C 1
ATOM 667 O O . VAL A 1 85 ? 16.827 0.023 -0.810 1.00 79.00 85 VAL A O 1
ATOM 670 N N . ARG A 1 86 ? 14.626 0.332 -1.091 1.00 81.19 86 ARG A N 1
ATOM 671 C CA . ARG A 1 86 ? 14.481 1.457 -0.167 1.00 81.19 86 ARG A CA 1
ATOM 672 C C . ARG A 1 86 ? 13.434 1.081 0.864 1.00 81.19 86 ARG A C 1
ATOM 674 O O . ARG A 1 86 ? 12.383 0.550 0.514 1.00 81.19 86 ARG A O 1
ATOM 681 N N . ASN A 1 87 ? 13.711 1.390 2.123 1.00 76.44 87 ASN A N 1
ATOM 682 C CA . ASN A 1 87 ? 12.707 1.282 3.171 1.00 76.44 87 ASN A CA 1
ATOM 683 C C . ASN A 1 87 ? 11.516 2.183 2.815 1.00 76.44 87 ASN A C 1
ATOM 685 O O . ASN A 1 87 ? 11.703 3.288 2.294 1.00 76.44 87 ASN A O 1
ATOM 689 N N . SER A 1 88 ? 10.293 1.703 3.066 1.00 78.50 88 SER A N 1
ATOM 690 C CA . SER A 1 88 ? 9.082 2.500 2.859 1.00 78.50 88 SER A CA 1
ATOM 691 C C . SER A 1 88 ? 9.243 3.840 3.565 1.00 78.50 88 SER A C 1
ATOM 693 O O . SER A 1 88 ? 9.628 3.864 4.731 1.00 78.50 88 SER A O 1
ATOM 695 N N . LEU A 1 89 ? 8.924 4.946 2.885 1.00 70.81 89 LEU A N 1
ATOM 696 C CA . LEU A 1 89 ? 9.070 6.288 3.459 1.00 70.81 89 LEU A CA 1
ATOM 697 C C . LEU A 1 89 ? 8.350 6.400 4.801 1.00 70.81 89 LEU A C 1
ATOM 699 O O . LEU A 1 89 ? 8.913 6.968 5.718 1.00 70.81 89 LEU A O 1
ATOM 703 N N . LEU A 1 90 ? 7.176 5.776 4.948 1.00 69.38 90 LEU A N 1
ATOM 704 C CA . LEU A 1 90 ? 6.479 5.651 6.231 1.00 69.38 90 LEU A CA 1
ATOM 705 C C . LEU A 1 90 ? 7.337 4.952 7.289 1.00 69.38 90 LEU A C 1
ATOM 707 O O . LEU A 1 90 ? 7.476 5.474 8.381 1.00 69.38 90 LEU A O 1
ATOM 711 N N . SER A 1 91 ? 7.971 3.825 6.968 1.00 66.81 91 SER A N 1
ATOM 712 C CA . SER A 1 91 ? 8.846 3.116 7.909 1.00 66.81 91 SER A CA 1
ATOM 713 C C . SER A 1 91 ? 10.093 3.925 8.276 1.00 66.81 91 SER A C 1
ATOM 715 O O . SER A 1 91 ? 10.521 3.870 9.421 1.00 66.81 91 SER A O 1
ATOM 717 N N . SER A 1 92 ? 10.667 4.687 7.340 1.00 63.16 92 SER A N 1
ATOM 718 C CA . SER A 1 92 ? 11.792 5.596 7.610 1.00 63.16 92 SER A CA 1
ATOM 719 C C . SER A 1 92 ? 11.372 6.875 8.339 1.00 63.16 92 SER A C 1
ATOM 721 O O . SER A 1 92 ? 12.171 7.449 9.069 1.00 63.16 92 SER A O 1
ATOM 723 N N . LEU A 1 93 ? 10.126 7.313 8.166 1.00 70.38 93 LEU A N 1
ATOM 724 C CA . LEU A 1 93 ? 9.542 8.460 8.853 1.00 70.38 93 LEU A CA 1
ATOM 725 C C . LEU A 1 93 ? 9.176 8.083 10.301 1.00 70.38 93 LEU A C 1
ATOM 727 O O . LEU A 1 93 ? 9.537 8.803 11.223 1.00 70.38 93 LEU A O 1
ATOM 731 N N . PHE A 1 94 ? 8.566 6.910 10.519 1.00 59.78 94 PHE A N 1
ATOM 732 C CA . PHE A 1 94 ? 8.302 6.324 11.845 1.00 59.78 94 PHE A CA 1
ATOM 733 C C . PHE A 1 94 ? 9.582 5.955 12.618 1.00 59.78 94 PHE A C 1
ATOM 735 O O . PHE A 1 94 ? 9.514 5.760 13.826 1.00 59.78 94 PHE A O 1
ATOM 742 N N . PHE A 1 95 ? 10.735 5.877 11.944 1.00 59.19 95 PHE A N 1
ATOM 743 C CA . PHE A 1 95 ? 12.043 5.594 12.551 1.00 59.19 95 PHE A CA 1
ATOM 744 C C . PHE A 1 95 ? 12.652 6.801 13.285 1.00 59.19 95 PHE A C 1
ATOM 746 O O . PHE A 1 95 ? 13.573 6.643 14.079 1.00 59.19 95 PHE A O 1
ATOM 753 N N . LEU A 1 96 ? 12.149 8.012 13.038 1.00 65.31 96 LEU A N 1
ATOM 754 C CA . LEU A 1 96 ? 12.539 9.192 13.804 1.00 65.31 96 LEU A CA 1
ATOM 755 C C . LEU A 1 96 ? 11.852 9.128 15.176 1.00 65.31 96 LEU A C 1
ATOM 757 O O . LEU A 1 96 ? 10.626 9.017 15.232 1.00 65.31 96 LEU A O 1
ATOM 761 N N . ASP A 1 97 ? 12.610 9.254 16.271 1.00 67.38 97 ASP A N 1
ATOM 762 C CA . ASP A 1 97 ? 12.110 9.124 17.656 1.00 67.38 97 ASP A CA 1
ATOM 763 C C . ASP A 1 97 ? 10.842 9.952 17.946 1.00 67.38 97 ASP A C 1
ATOM 765 O O . ASP A 1 97 ? 9.986 9.553 18.733 1.00 67.38 97 ASP A O 1
ATOM 769 N N . HIS A 1 98 ? 10.658 11.086 17.263 1.00 65.50 98 HIS A N 1
ATOM 770 C CA . HIS A 1 98 ? 9.467 11.931 17.393 1.00 65.50 98 HIS A CA 1
ATOM 771 C C . HIS A 1 98 ? 8.162 11.297 16.900 1.00 65.50 98 HIS A C 1
ATOM 773 O O . HIS A 1 98 ? 7.092 11.620 17.418 1.00 65.50 98 HIS A O 1
ATOM 779 N N . ILE A 1 99 ? 8.213 10.397 15.921 1.00 72.12 99 ILE A N 1
ATOM 780 C CA . ILE A 1 99 ? 7.007 9.803 15.344 1.00 72.12 99 ILE A CA 1
ATOM 781 C C . ILE A 1 99 ? 6.590 8.516 16.093 1.00 72.12 99 ILE A C 1
ATOM 783 O O . ILE A 1 99 ? 5.426 8.109 16.074 1.00 72.12 99 ILE A O 1
ATOM 787 N N . ASN A 1 100 ? 7.484 7.922 16.877 1.00 73.69 100 ASN A N 1
ATOM 788 C CA . ASN A 1 100 ? 7.091 6.878 17.823 1.00 73.69 100 ASN A CA 1
ATOM 789 C C . ASN A 1 100 ? 6.077 7.418 18.860 1.00 73.69 100 ASN A C 1
ATOM 791 O O . ASN A 1 100 ? 5.085 6.764 19.197 1.00 73.69 100 ASN A O 1
ATOM 795 N N . THR A 1 101 ? 6.250 8.672 19.282 1.00 81.38 101 THR A N 1
ATOM 796 C CA . THR A 1 101 ? 5.311 9.354 20.179 1.00 81.38 101 THR A CA 1
ATOM 797 C C . THR A 1 101 ? 3.938 9.556 19.537 1.00 81.38 101 THR A C 1
ATOM 799 O O . THR A 1 101 ? 2.930 9.292 20.189 1.00 81.38 101 THR A O 1
ATOM 802 N N . ILE A 1 102 ? 3.853 9.955 18.257 1.00 82.44 102 ILE A N 1
ATOM 803 C CA . ILE A 1 102 ? 2.545 10.100 17.586 1.00 82.44 102 ILE A CA 1
ATOM 804 C C . ILE A 1 102 ? 1.861 8.745 17.368 1.00 82.44 102 ILE A C 1
ATOM 806 O O . ILE A 1 102 ? 0.640 8.674 17.484 1.00 82.44 102 ILE A O 1
ATOM 810 N N . TYR A 1 103 ? 2.619 7.665 17.135 1.00 84.75 103 TYR A N 1
ATOM 811 C CA . TYR A 1 103 ? 2.061 6.309 17.106 1.00 84.75 103 TYR A CA 1
ATOM 812 C C . TYR A 1 103 ? 1.400 5.959 18.444 1.00 84.75 103 TYR A C 1
ATOM 814 O O . TYR A 1 103 ? 0.227 5.589 18.474 1.00 84.75 103 TYR A O 1
ATOM 822 N N . HIS A 1 104 ? 2.111 6.150 19.559 1.00 87.25 104 HIS A N 1
ATOM 823 C CA . HIS A 1 104 ? 1.564 5.874 20.886 1.00 87.25 104 HIS A CA 1
ATOM 824 C C . HIS A 1 104 ? 0.352 6.750 21.202 1.00 87.25 104 HIS A C 1
ATOM 826 O O . HIS A 1 104 ? -0.645 6.235 21.693 1.00 87.25 104 HIS A O 1
ATOM 832 N N . VAL A 1 105 ? 0.380 8.045 20.878 1.00 88.19 105 VAL A N 1
ATOM 833 C CA . VAL A 1 105 ? -0.773 8.936 21.088 1.00 88.19 105 VAL A CA 1
ATOM 834 C C . VAL A 1 105 ? -1.973 8.494 20.251 1.00 88.19 105 VAL A C 1
ATOM 836 O O . VAL A 1 105 ? -3.079 8.437 20.779 1.00 88.19 105 VAL A O 1
ATOM 839 N N . ALA A 1 106 ? -1.778 8.120 18.985 1.00 87.00 106 ALA A N 1
ATOM 840 C CA . ALA A 1 106 ? -2.857 7.607 18.143 1.00 87.00 106 ALA A CA 1
ATOM 841 C C . ALA A 1 106 ? -3.469 6.323 18.724 1.00 87.00 106 ALA A C 1
ATOM 843 O O . ALA A 1 106 ? -4.691 6.195 18.778 1.00 87.00 106 ALA A O 1
ATOM 844 N N . VAL A 1 107 ? -2.633 5.407 19.222 1.00 90.44 107 VAL A N 1
ATOM 845 C CA . VAL A 1 107 ? -3.088 4.177 19.884 1.00 90.44 107 VAL A CA 1
ATOM 846 C C . VAL A 1 107 ? -3.816 4.486 21.194 1.00 90.44 107 VAL A C 1
ATOM 848 O O . VAL A 1 107 ? -4.882 3.931 21.434 1.00 90.44 107 VAL A O 1
ATOM 851 N N . MET A 1 108 ? -3.307 5.399 22.023 1.00 94.88 108 MET A N 1
ATOM 852 C CA . MET A 1 108 ? -3.966 5.791 23.274 1.00 94.88 108 MET A CA 1
ATOM 853 C C . MET A 1 108 ? -5.318 6.454 23.015 1.00 94.88 108 MET A C 1
ATOM 855 O O . MET A 1 108 ? -6.300 6.104 23.663 1.00 94.88 108 MET A O 1
ATOM 859 N N . VAL A 1 109 ? -5.399 7.362 22.038 1.00 93.38 109 VAL A N 1
ATOM 860 C CA . VAL A 1 109 ? -6.661 7.996 21.632 1.00 93.38 109 VAL A CA 1
ATOM 861 C C . VAL A 1 109 ? -7.636 6.951 21.094 1.00 93.38 109 VAL A C 1
ATOM 863 O O . VAL A 1 109 ? -8.806 6.989 21.462 1.00 93.38 109 VAL A O 1
ATOM 866 N N . LEU A 1 110 ? -7.171 5.987 20.294 1.00 91.69 110 LEU A N 1
ATOM 867 C CA . LEU A 1 110 ? -7.993 4.874 19.817 1.00 91.69 110 LEU A CA 1
ATOM 868 C C . LEU A 1 110 ? -8.529 4.030 20.983 1.00 91.69 110 LEU A C 1
ATOM 870 O O . LEU A 1 110 ? -9.722 3.749 21.027 1.00 91.69 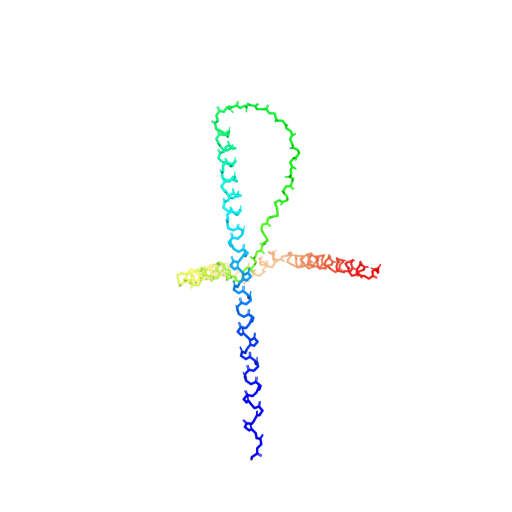110 LEU A O 1
ATOM 874 N N . ILE 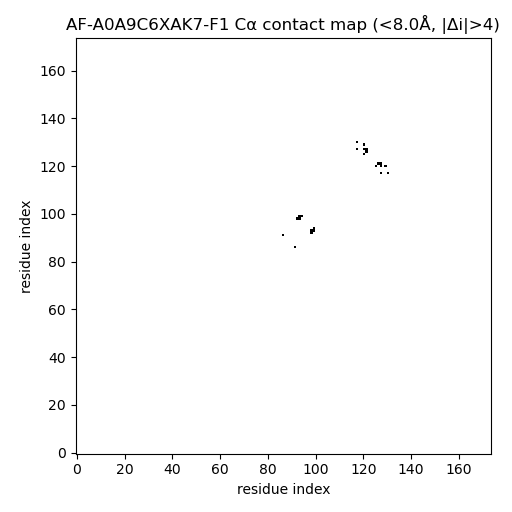A 1 111 ? -7.677 3.665 21.944 1.00 93.69 111 ILE A N 1
ATOM 875 C CA . ILE A 1 111 ? -8.074 2.881 23.120 1.00 93.69 111 ILE A CA 1
ATOM 876 C C . ILE A 1 111 ? -9.092 3.655 23.956 1.00 93.69 111 ILE A C 1
ATOM 878 O O . ILE A 1 111 ? -10.145 3.111 24.270 1.00 93.69 111 ILE A O 1
ATOM 882 N N . VAL A 1 112 ? -8.824 4.922 24.284 1.00 95.00 112 VAL A N 1
ATOM 883 C CA . VAL A 1 112 ? -9.748 5.767 25.056 1.00 95.00 112 VAL A CA 1
ATOM 884 C C . VAL A 1 112 ? -11.073 5.946 24.315 1.00 95.00 112 VAL A C 1
ATOM 886 O O . VAL A 1 112 ? -12.125 5.905 24.946 1.00 95.00 112 VAL A O 1
ATOM 889 N N . LEU A 1 113 ? -11.052 6.098 22.988 1.00 90.00 113 LEU A N 1
ATOM 890 C CA . LEU A 1 113 ? -12.256 6.209 22.165 1.00 90.00 113 LEU A CA 1
ATOM 891 C C . LEU A 1 113 ? -13.092 4.924 22.209 1.00 90.00 113 LEU A C 1
ATOM 893 O O . LEU A 1 113 ? -14.300 4.990 22.441 1.00 90.00 113 LEU A O 1
ATOM 897 N N . VAL A 1 114 ? -12.456 3.766 22.018 1.00 87.75 114 VAL A N 1
ATOM 898 C CA . VAL A 1 114 ? -13.120 2.458 22.093 1.00 87.75 114 VAL A CA 1
ATOM 899 C C . VAL A 1 114 ? -13.679 2.236 23.494 1.00 87.75 114 VAL A C 1
ATOM 901 O O . VAL A 1 114 ? -14.843 1.880 23.627 1.00 87.75 114 VAL A O 1
ATOM 904 N N . LEU A 1 115 ? -12.898 2.516 24.538 1.00 91.12 115 LEU A N 1
ATOM 905 C CA . LEU A 1 115 ? -13.307 2.315 25.926 1.00 91.12 115 LEU A CA 1
ATOM 906 C C . LEU A 1 115 ? -14.445 3.256 26.329 1.00 91.12 115 LEU A C 1
ATOM 908 O O . LEU A 1 115 ? -15.394 2.819 26.964 1.00 91.12 115 LEU A O 1
ATOM 912 N N . LYS A 1 116 ? -14.393 4.528 25.916 1.00 88.50 116 LYS A N 1
ATOM 913 C CA . LYS A 1 116 ? -15.476 5.498 26.131 1.00 88.50 116 LYS A CA 1
ATOM 914 C C . LYS A 1 116 ? -16.769 5.006 25.494 1.00 88.50 116 LYS A C 1
ATOM 916 O O . LYS A 1 116 ? -17.805 5.004 26.144 1.00 88.50 116 LYS A O 1
ATOM 921 N N . THR A 1 117 ? -16.688 4.581 24.238 1.00 83.75 117 THR A N 1
ATOM 922 C CA . THR A 1 117 ? -17.851 4.090 23.494 1.00 83.75 117 THR A CA 1
ATOM 923 C C . THR A 1 117 ? -18.400 2.814 24.137 1.00 83.75 117 THR A C 1
ATOM 925 O O . THR A 1 117 ? -19.602 2.707 24.334 1.00 83.75 117 THR A O 1
ATOM 928 N N . LEU A 1 118 ? -17.521 1.898 24.555 1.00 83.00 118 LEU A N 1
ATOM 929 C CA . LEU A 1 118 ? -17.881 0.631 25.195 1.00 83.00 118 LEU A CA 1
ATOM 930 C C . LEU A 1 118 ? -18.495 0.820 26.588 1.00 83.00 118 LEU A C 1
ATOM 932 O O . LEU A 1 118 ? -19.440 0.124 26.936 1.00 83.00 118 LEU A O 1
ATOM 936 N N . VAL A 1 119 ? -17.977 1.749 27.394 1.00 86.88 119 VAL A N 1
ATOM 937 C CA . VAL A 1 119 ? -18.522 2.047 28.728 1.00 86.88 119 VAL A CA 1
ATOM 938 C C . VAL A 1 119 ? -19.894 2.701 28.618 1.00 86.88 119 VAL A C 1
ATOM 940 O O . VAL A 1 119 ? -20.807 2.289 29.328 1.00 86.88 119 VAL A O 1
ATOM 943 N N . THR A 1 120 ? -20.052 3.696 27.741 1.00 81.94 120 THR A N 1
ATOM 944 C CA . THR A 1 120 ? -21.354 4.336 27.504 1.00 81.94 120 THR A CA 1
ATOM 945 C C . THR A 1 120 ? -22.380 3.310 27.034 1.00 81.94 120 THR A C 1
ATOM 947 O O . THR A 1 120 ? -23.472 3.250 27.589 1.00 81.94 120 THR A O 1
ATOM 950 N N . ASP A 1 121 ? -21.982 2.434 26.115 1.00 80.06 121 ASP A N 1
ATOM 951 C CA . ASP A 1 121 ? -22.825 1.347 25.638 1.00 80.06 121 ASP A CA 1
ATOM 952 C C . ASP A 1 121 ? -23.227 0.354 26.746 1.00 80.06 121 ASP A C 1
ATOM 954 O O . ASP A 1 121 ? -24.400 0.025 26.921 1.00 80.06 121 ASP A O 1
ATOM 958 N N . LEU A 1 122 ? -22.264 -0.081 27.563 1.00 78.25 122 LEU A N 1
ATOM 959 C CA . LEU A 1 122 ? -22.521 -1.023 28.651 1.00 78.25 122 LEU A CA 1
ATOM 960 C C . LEU A 1 122 ? -23.478 -0.450 29.704 1.00 78.25 122 LEU A C 1
ATOM 962 O O . LEU A 1 122 ? -24.289 -1.189 30.263 1.00 78.25 122 LEU A O 1
ATOM 966 N N . VAL A 1 123 ? -23.379 0.852 29.980 1.00 83.12 123 VAL A N 1
ATOM 967 C CA . VAL A 1 123 ? -24.238 1.548 30.947 1.00 83.12 123 VAL A CA 1
ATOM 968 C C . VAL A 1 123 ? -25.649 1.762 30.396 1.00 83.12 123 VAL A C 1
ATOM 970 O O . VAL A 1 123 ? -26.611 1.610 31.146 1.00 83.12 123 VAL A O 1
ATOM 973 N N . GLU A 1 124 ? -25.792 2.096 29.113 1.00 75.94 124 GLU A N 1
ATOM 974 C CA . GLU A 1 124 ? -27.096 2.382 28.499 1.00 75.94 124 GLU A CA 1
ATOM 975 C C . GLU A 1 124 ? -27.873 1.116 28.122 1.00 75.94 124 GLU A C 1
ATOM 977 O O . GLU A 1 124 ? -29.086 1.054 28.328 1.00 75.94 124 GLU A O 1
ATOM 982 N N . HIS A 1 125 ? -27.194 0.088 27.611 1.00 68.62 125 HIS A N 1
ATOM 983 C CA . HIS A 1 125 ? -27.841 -1.107 27.066 1.00 68.62 125 HIS A CA 1
ATOM 984 C C . HIS A 1 125 ? -27.675 -2.365 27.933 1.00 68.62 125 HIS A C 1
ATOM 986 O O . HIS A 1 125 ? -28.351 -3.366 27.683 1.00 68.62 125 HIS A O 1
ATOM 992 N N . GLY A 1 126 ? -26.815 -2.348 28.963 1.00 66.56 126 GLY A N 1
ATOM 993 C CA . GLY A 1 126 ? -26.660 -3.427 29.957 1.00 66.56 126 GLY A CA 1
ATOM 994 C C . GLY A 1 126 ? -26.137 -4.766 29.415 1.00 66.56 126 GLY A C 1
ATOM 995 O O . GLY A 1 126 ? -25.876 -5.693 30.180 1.00 66.56 126 GLY A O 1
ATOM 996 N N . THR A 1 127 ? -25.959 -4.879 28.100 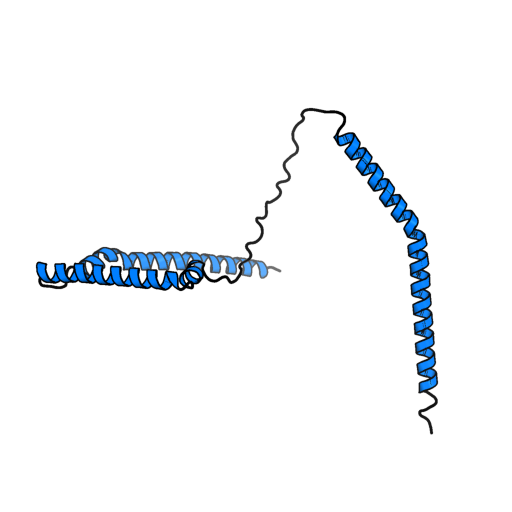1.00 64.25 127 THR A N 1
ATOM 997 C CA . THR A 1 127 ? -25.421 -6.036 27.385 1.00 64.25 127 THR A CA 1
ATOM 998 C C . THR A 1 127 ? -24.450 -5.510 26.331 1.00 64.25 127 THR A C 1
ATOM 1000 O O . THR A 1 127 ? -24.748 -4.517 25.674 1.00 64.25 127 THR A O 1
ATOM 1003 N N . VAL A 1 128 ? -23.281 -6.143 26.175 1.00 62.94 128 VAL A N 1
ATOM 1004 C CA . VAL A 1 128 ? -22.191 -5.707 25.268 1.00 62.94 128 VAL A CA 1
ATOM 1005 C C . VAL A 1 128 ? -22.540 -5.984 23.792 1.00 62.94 128 VAL A C 1
ATOM 1007 O O . VAL A 1 128 ? -21.744 -6.559 23.049 1.00 62.94 128 VAL A O 1
ATOM 1010 N N . ASN A 1 129 ? -23.765 -5.682 23.360 1.00 63.19 129 ASN A N 1
ATOM 1011 C CA . ASN A 1 129 ? -24.264 -6.101 22.051 1.00 63.19 129 ASN A CA 1
ATOM 1012 C C . ASN A 1 129 ? -24.110 -5.029 20.960 1.00 63.19 129 ASN A C 1
ATOM 1014 O O . ASN A 1 129 ? -24.285 -5.313 19.780 1.00 63.19 129 ASN A O 1
ATOM 1018 N N . LEU A 1 130 ? -23.692 -3.811 21.306 1.00 58.78 130 LEU A N 1
ATOM 1019 C CA . LEU A 1 130 ? -23.620 -2.689 20.358 1.00 58.78 130 LEU A CA 1
ATOM 1020 C C . LEU A 1 130 ? -22.379 -2.724 19.460 1.00 58.78 130 LEU A C 1
ATOM 1022 O O . LEU A 1 130 ? -22.300 -1.993 18.476 1.00 58.78 130 LEU A O 1
ATOM 1026 N N . SER A 1 131 ? -21.410 -3.589 19.767 1.00 61.00 131 SER A N 1
ATOM 1027 C CA . SER A 1 131 ? -20.164 -3.687 19.000 1.00 61.00 131 SER A CA 1
ATOM 1028 C C . SER A 1 131 ? -20.114 -4.907 18.091 1.00 61.00 131 SER A C 1
ATOM 1030 O O . SER A 1 131 ? -19.738 -4.762 16.934 1.00 61.00 131 SER A O 1
ATOM 1032 N N . MET A 1 132 ? -20.517 -6.094 18.555 1.00 62.91 132 MET A N 1
ATOM 1033 C CA . MET A 1 132 ? -20.477 -7.281 17.695 1.00 62.91 132 MET A CA 1
ATOM 1034 C C . MET A 1 132 ? -21.501 -7.189 16.569 1.00 62.91 132 MET A C 1
ATOM 1036 O O . MET A 1 132 ? -21.133 -7.457 15.431 1.00 62.91 132 MET A O 1
ATOM 1040 N N . ASP A 1 133 ? -22.719 -6.710 16.836 1.00 67.94 133 ASP A N 1
ATOM 1041 C CA . ASP A 1 133 ? -23.731 -6.552 15.790 1.00 67.94 133 ASP A CA 1
ATOM 1042 C C . ASP A 1 133 ? -23.394 -5.421 14.806 1.00 67.94 133 ASP A C 1
ATOM 1044 O O . ASP A 1 133 ? -23.597 -5.597 13.610 1.00 67.94 133 ASP A O 1
ATOM 1048 N N . LEU A 1 134 ? -22.808 -4.293 15.236 1.00 71.69 134 LEU A N 1
ATOM 1049 C CA . LEU A 1 134 ? -22.412 -3.202 14.324 1.00 71.69 134 LEU A CA 1
ATOM 1050 C C . LEU A 1 134 ? -21.185 -3.561 13.472 1.00 71.69 134 LEU A C 1
ATOM 1052 O O . LEU A 1 134 ? -21.120 -3.222 12.286 1.00 71.69 134 LEU A O 1
ATOM 1056 N N . ILE A 1 135 ? -20.214 -4.260 14.064 1.00 73.38 135 ILE A N 1
ATOM 1057 C CA . ILE A 1 135 ? -19.053 -4.821 13.366 1.00 73.38 135 ILE A CA 1
ATOM 1058 C C . ILE A 1 135 ? -19.534 -5.877 12.374 1.00 73.38 135 ILE A C 1
ATOM 1060 O O . ILE A 1 135 ? -19.198 -5.802 11.196 1.00 73.38 135 ILE A O 1
ATOM 1064 N N . TRP A 1 136 ? -20.381 -6.810 12.805 1.00 72.00 136 TRP A N 1
ATOM 1065 C CA . TRP A 1 136 ? -20.960 -7.841 11.948 1.00 72.00 136 TRP A CA 1
ATOM 1066 C C . TRP A 1 136 ? -21.824 -7.254 10.828 1.00 72.00 136 TRP A C 1
ATOM 1068 O O . TRP A 1 136 ? -21.725 -7.689 9.683 1.00 72.00 136 TRP A O 1
ATOM 1078 N N . TYR A 1 137 ? -22.598 -6.209 11.118 1.00 73.81 137 TYR A N 1
ATOM 1079 C CA . TYR A 1 137 ? -23.382 -5.459 10.140 1.00 73.81 137 TYR A CA 1
ATOM 1080 C C . TYR A 1 137 ? -22.482 -4.743 9.124 1.00 73.81 137 TYR A C 1
ATOM 1082 O O . TYR A 1 137 ? -22.702 -4.854 7.917 1.00 73.81 137 TYR A O 1
ATOM 1090 N N . SER A 1 138 ? -21.409 -4.092 9.583 1.00 71.69 138 SER A N 1
ATOM 1091 C CA . SER A 1 138 ? -20.404 -3.457 8.713 1.00 71.69 138 SER A CA 1
ATOM 1092 C C . SER A 1 138 ? -19.649 -4.484 7.860 1.00 71.69 138 SER A C 1
ATOM 1094 O O . SER A 1 138 ? -19.332 -4.231 6.698 1.00 71.69 138 SER A O 1
ATOM 1096 N N . PHE A 1 139 ? -19.408 -5.677 8.405 1.00 71.62 139 PHE A N 1
ATOM 1097 C CA . PHE A 1 139 ? -18.806 -6.815 7.714 1.00 71.62 139 PHE A CA 1
ATOM 1098 C C . PHE A 1 139 ? -19.827 -7.712 6.997 1.00 71.62 139 PHE A C 1
ATOM 1100 O O . PHE A 1 139 ? -19.435 -8.751 6.463 1.00 71.62 139 PHE A O 1
ATOM 1107 N N . GLY A 1 140 ? -21.100 -7.314 6.874 1.00 72.88 140 GLY A N 1
ATOM 1108 C CA . GLY A 1 140 ? -22.156 -8.129 6.255 1.00 72.88 140 GLY A CA 1
ATOM 1109 C C . GLY A 1 140 ? -21.862 -8.554 4.806 1.00 72.88 140 GLY A C 1
ATOM 1110 O O . GLY A 1 140 ? -22.421 -9.529 4.304 1.00 72.88 140 GLY A O 1
ATOM 1111 N N . GLY A 1 141 ? -20.933 -7.861 4.135 1.00 77.31 141 GLY A N 1
ATOM 1112 C CA . GLY A 1 141 ? -20.407 -8.204 2.812 1.00 77.31 141 GLY A CA 1
ATOM 1113 C C . GLY A 1 141 ? -18.971 -8.739 2.784 1.00 77.31 141 GLY A C 1
ATOM 1114 O O . GLY A 1 141 ? -18.470 -9.014 1.697 1.00 77.31 141 GLY A O 1
ATOM 1115 N N . PHE A 1 142 ? -18.288 -8.906 3.918 1.00 82.50 142 PHE A N 1
ATOM 1116 C CA . PHE A 1 142 ? -16.867 -9.277 3.967 1.00 82.50 142 PHE A CA 1
ATOM 1117 C C . PHE A 1 142 ? -16.590 -10.615 3.286 1.00 82.50 142 PHE A C 1
ATOM 1119 O O . PHE A 1 142 ? -15.653 -10.734 2.501 1.00 82.50 142 PHE A O 1
ATOM 1126 N N . HIS A 1 143 ? -17.464 -11.601 3.500 1.00 84.19 143 HIS A N 1
ATOM 1127 C CA . HIS A 1 143 ? -17.364 -12.891 2.823 1.00 84.19 143 HIS A CA 1
ATOM 1128 C C . HIS A 1 143 ? -17.467 -12.746 1.296 1.00 84.19 143 HIS A C 1
ATOM 1130 O O . HIS A 1 143 ? -16.669 -13.320 0.558 1.00 84.19 143 HIS A O 1
ATOM 1136 N N . ARG A 1 144 ? -18.394 -11.907 0.811 1.00 88.25 144 ARG A N 1
ATOM 1137 C CA . ARG A 1 144 ? -18.521 -11.599 -0.623 1.00 88.25 144 ARG A CA 1
ATOM 1138 C C . ARG A 1 144 ? -17.285 -10.868 -1.140 1.00 88.25 144 ARG A C 1
ATOM 1140 O O . ARG A 1 144 ? -16.794 -11.212 -2.209 1.00 88.25 144 ARG A O 1
ATOM 1147 N N . ALA A 1 145 ? -16.758 -9.911 -0.379 1.00 89.12 145 ALA A N 1
ATOM 1148 C CA . ALA A 1 145 ? -15.546 -9.178 -0.724 1.00 89.12 145 ALA A CA 1
ATOM 1149 C C . ALA A 1 145 ? -14.328 -10.108 -0.834 1.00 89.12 145 ALA A C 1
ATOM 1151 O O . ALA A 1 145 ? -13.582 -9.993 -1.801 1.00 89.12 145 ALA A O 1
ATOM 1152 N N . ILE A 1 146 ? -14.167 -11.073 0.080 1.00 91.00 146 ILE A N 1
ATOM 1153 C CA . ILE A 1 146 ? -13.107 -12.090 -0.001 1.00 91.00 146 ILE A CA 1
ATOM 1154 C C . ILE A 1 146 ? -13.282 -12.959 -1.243 1.00 91.00 146 ILE A C 1
ATOM 1156 O O . ILE A 1 146 ? -12.314 -13.165 -1.968 1.00 91.00 146 ILE A O 1
ATOM 1160 N N . ILE A 1 147 ? -14.494 -13.453 -1.518 1.00 94.00 147 ILE A N 1
ATOM 1161 C CA . ILE A 1 147 ? -14.747 -14.267 -2.716 1.00 94.00 147 ILE A CA 1
ATOM 1162 C C . ILE A 1 147 ? -14.397 -13.473 -3.978 1.00 94.00 147 ILE A C 1
ATOM 1164 O O . ILE A 1 147 ? -13.668 -13.971 -4.830 1.00 94.00 147 ILE A O 1
ATOM 1168 N N . ILE A 1 148 ? -14.866 -12.229 -4.090 1.00 94.56 148 ILE A N 1
ATOM 1169 C CA . ILE A 1 148 ? -14.577 -11.357 -5.237 1.00 94.56 148 ILE A CA 1
ATOM 1170 C C . ILE A 1 148 ? -13.073 -11.094 -5.350 1.00 94.56 148 ILE A C 1
ATOM 1172 O O . ILE A 1 148 ? -12.518 -11.172 -6.443 1.00 94.56 148 ILE A O 1
ATOM 1176 N N . TRP A 1 149 ? -12.396 -10.832 -4.232 1.00 95.81 149 TRP A N 1
ATOM 1177 C CA . TRP A 1 149 ? -10.951 -10.633 -4.190 1.00 95.81 149 TRP A CA 1
ATOM 1178 C C . TRP A 1 149 ? -10.184 -11.880 -4.652 1.00 95.81 149 TRP A C 1
ATOM 1180 O O . TRP A 1 149 ? -9.272 -11.764 -5.470 1.00 95.81 149 TRP A O 1
ATOM 1190 N N . LEU A 1 150 ? -10.591 -13.074 -4.209 1.00 95.81 150 LEU A N 1
ATOM 1191 C CA . LEU A 1 150 ? -10.012 -14.346 -4.645 1.00 95.81 150 LEU A CA 1
ATOM 1192 C C . LEU A 1 150 ? -10.248 -14.599 -6.136 1.00 95.81 150 LEU A C 1
ATOM 1194 O O . LEU A 1 150 ? -9.319 -14.992 -6.838 1.00 95.81 150 LEU A O 1
ATOM 1198 N N . VAL A 1 151 ? -11.458 -14.340 -6.635 1.00 95.94 151 VAL A N 1
ATOM 1199 C CA . VAL A 1 151 ? -11.785 -14.467 -8.064 1.00 95.94 151 VAL A CA 1
ATOM 1200 C C . VAL A 1 151 ? -10.944 -13.496 -8.894 1.00 95.94 151 VAL A C 1
ATOM 1202 O O . VAL A 1 151 ? -10.381 -13.886 -9.918 1.00 95.94 151 VAL A O 1
ATOM 1205 N N . MET A 1 152 ? -10.787 -12.252 -8.435 1.00 94.19 152 MET A N 1
ATOM 1206 C CA . MET A 1 152 ? -9.943 -11.261 -9.098 1.00 94.19 152 MET A CA 1
ATOM 1207 C C . MET A 1 152 ? -8.473 -11.703 -9.108 1.00 94.19 152 MET A C 1
ATOM 1209 O O . MET A 1 152 ? -7.843 -11.685 -10.165 1.00 94.19 152 MET A O 1
ATOM 1213 N N . MET A 1 153 ? -7.942 -12.176 -7.978 1.00 93.75 153 MET A N 1
ATOM 1214 C CA . MET A 1 153 ? -6.574 -12.698 -7.886 1.00 93.75 153 MET A CA 1
ATOM 1215 C C . MET A 1 153 ? -6.363 -13.892 -8.830 1.00 93.75 153 MET A C 1
ATOM 1217 O O . MET A 1 153 ? -5.403 -13.915 -9.601 1.00 93.75 153 MET A O 1
ATOM 1221 N N . ALA A 1 154 ? -7.292 -14.851 -8.833 1.00 95.06 154 ALA A N 1
ATOM 1222 C CA . ALA A 1 154 ? -7.244 -16.007 -9.721 1.00 95.06 154 ALA A CA 1
ATOM 1223 C C . ALA A 1 154 ? -7.259 -15.593 -11.201 1.00 95.06 154 ALA A C 1
ATOM 1225 O O . ALA A 1 154 ? -6.500 -16.148 -11.993 1.00 95.06 154 ALA A O 1
ATOM 1226 N N . SER A 1 155 ? -8.053 -14.583 -11.573 1.00 93.56 155 SER A N 1
ATOM 1227 C CA . SER A 1 155 ? -8.113 -14.093 -12.956 1.00 93.56 155 SER A CA 1
ATOM 1228 C C . SER A 1 155 ? -6.773 -13.527 -13.449 1.00 93.56 155 SER A C 1
ATOM 1230 O O . SER A 1 155 ? -6.364 -13.792 -14.581 1.00 93.56 155 SER A O 1
ATOM 1232 N N . VAL A 1 156 ? -6.037 -12.819 -12.585 1.00 94.44 156 VAL A N 1
ATOM 1233 C CA . VAL A 1 156 ? -4.711 -12.273 -12.911 1.00 94.44 156 VAL A CA 1
ATOM 1234 C C . VAL A 1 156 ? -3.681 -13.396 -13.049 1.00 94.44 156 VAL A C 1
ATOM 1236 O O . VAL A 1 156 ? -2.898 -13.405 -14.000 1.00 94.44 156 VAL A O 1
ATOM 1239 N N . LEU A 1 157 ? -3.707 -14.384 -12.152 1.00 93.31 157 LEU A N 1
ATOM 1240 C CA . LEU A 1 157 ? -2.827 -15.554 -12.238 1.00 93.31 157 LEU A CA 1
ATOM 1241 C C . LEU A 1 157 ? -3.103 -16.385 -13.498 1.00 93.31 157 LEU A C 1
ATOM 1243 O O . LEU A 1 157 ? -2.172 -16.856 -14.153 1.00 93.31 157 LEU A O 1
ATOM 1247 N N . MET A 1 158 ? -4.372 -16.522 -13.880 1.00 91.88 158 MET A N 1
ATOM 1248 C CA . MET A 1 158 ? -4.770 -17.238 -15.088 1.00 91.88 158 MET A CA 1
ATOM 1249 C C . MET A 1 158 ? -4.215 -16.566 -16.351 1.00 91.88 158 MET A C 1
ATOM 1251 O O . MET A 1 158 ? -3.755 -17.262 -17.255 1.00 91.88 158 MET A O 1
ATOM 1255 N N . GLN A 1 159 ? -4.165 -15.229 -16.387 1.00 90.12 159 GLN A N 1
ATOM 1256 C CA . GLN A 1 159 ? -3.528 -14.480 -17.475 1.00 90.12 159 GLN A CA 1
ATOM 1257 C C . GLN A 1 159 ? -2.026 -14.788 -17.581 1.00 90.12 159 GLN A C 1
ATOM 1259 O O . GLN A 1 159 ? -1.516 -14.990 -18.682 1.00 90.12 159 GLN A O 1
ATOM 1264 N N . TYR A 1 160 ? -1.320 -14.885 -16.449 1.00 91.69 160 TYR A N 1
ATOM 1265 C CA . TYR A 1 160 ? 0.096 -15.260 -16.435 1.00 91.69 160 TYR A CA 1
ATOM 1266 C C . TYR A 1 160 ? 0.318 -16.675 -16.988 1.00 91.69 160 TYR A C 1
ATOM 1268 O O . TYR A 1 160 ? 1.160 -16.875 -17.862 1.00 91.69 160 TYR A O 1
ATOM 1276 N N . VAL A 1 161 ? -0.475 -17.655 -16.540 1.00 91.31 161 VAL A N 1
ATOM 1277 C CA . VAL A 1 161 ? -0.389 -19.040 -17.034 1.00 91.31 161 VAL A CA 1
ATOM 1278 C C . VAL A 1 161 ? -0.690 -19.106 -18.528 1.00 91.31 161 VAL A C 1
ATOM 1280 O O . VAL A 1 161 ? 0.021 -19.788 -19.266 1.00 91.31 161 VAL A O 1
ATOM 1283 N N . PHE A 1 162 ? -1.711 -18.386 -18.990 1.00 93.00 162 PHE A N 1
ATOM 1284 C CA . PHE A 1 162 ? -2.066 -18.318 -20.404 1.00 93.00 162 PHE A CA 1
ATOM 1285 C C . PHE A 1 162 ? -0.920 -17.745 -21.251 1.00 93.00 162 PHE A C 1
ATOM 1287 O O . PHE A 1 162 ? -0.539 -18.344 -22.259 1.00 93.00 162 PHE A O 1
ATOM 1294 N N . PHE A 1 163 ? -0.313 -16.642 -20.804 1.00 90.00 163 PHE A N 1
ATOM 1295 C CA . PHE A 1 163 ? 0.820 -16.020 -21.485 1.00 90.00 163 PHE A CA 1
ATOM 1296 C C . PHE A 1 163 ? 2.049 -16.939 -21.534 1.00 90.00 163 PHE A C 1
ATOM 1298 O O . PHE A 1 163 ? 2.648 -17.113 -22.596 1.00 90.00 163 PHE A O 1
ATOM 1305 N N . THR A 1 164 ? 2.386 -17.598 -20.424 1.00 87.31 164 THR A N 1
ATOM 1306 C CA . THR A 1 164 ? 3.498 -18.558 -20.364 1.00 87.31 164 THR A CA 1
ATOM 1307 C C . THR A 1 164 ? 3.252 -19.774 -21.258 1.00 87.31 164 THR A C 1
ATOM 1309 O O . THR A 1 164 ? 4.159 -20.208 -21.968 1.00 87.31 164 THR A O 1
ATOM 1312 N N . ASN A 1 165 ? 2.022 -20.298 -21.296 1.00 87.75 165 ASN A N 1
ATOM 1313 C CA . ASN A 1 165 ? 1.656 -21.392 -22.200 1.00 87.75 165 ASN A CA 1
ATOM 1314 C C . ASN A 1 165 ? 1.802 -20.988 -23.670 1.00 87.75 165 ASN A C 1
ATOM 1316 O O . ASN A 1 165 ? 2.340 -21.750 -24.473 1.00 87.75 165 ASN A O 1
ATOM 1320 N N . TRP A 1 166 ? 1.351 -19.788 -24.031 1.00 91.56 166 TRP A N 1
ATOM 1321 C CA . TRP A 1 166 ? 1.494 -19.271 -25.387 1.00 91.56 166 TRP A CA 1
ATOM 1322 C C . TRP A 1 166 ? 2.964 -19.067 -25.778 1.00 91.56 166 TRP A C 1
ATOM 1324 O O . TRP A 1 166 ? 3.374 -19.491 -26.860 1.00 91.56 166 TRP A O 1
ATOM 1334 N N . ALA A 1 167 ? 3.773 -18.484 -24.890 1.00 87.88 167 ALA A N 1
ATOM 1335 C CA . ALA A 1 167 ? 5.203 -18.284 -25.117 1.00 87.88 167 ALA A CA 1
ATOM 1336 C C . ALA A 1 167 ? 5.945 -19.623 -25.269 1.00 87.88 167 ALA A C 1
ATOM 1338 O O . ALA A 1 167 ? 6.739 -19.787 -26.195 1.00 87.88 167 ALA A O 1
ATOM 1339 N N . SER A 1 168 ? 5.625 -20.607 -24.423 1.00 85.50 168 SER A N 1
ATOM 1340 C CA . SER A 1 168 ? 6.195 -21.954 -24.498 1.00 85.50 168 SER A CA 1
ATOM 1341 C C . SER A 1 168 ? 5.840 -22.655 -25.812 1.00 85.50 168 SER A C 1
ATOM 1343 O O . SER A 1 168 ? 6.717 -23.218 -26.463 1.00 85.50 168 SER A O 1
ATOM 1345 N N . ARG A 1 169 ? 4.584 -22.553 -26.271 1.00 82.94 169 ARG A N 1
ATOM 1346 C CA . ARG A 1 169 ? 4.167 -23.108 -27.571 1.00 82.94 169 ARG A CA 1
ATOM 1347 C C . ARG A 1 169 ? 4.868 -22.448 -28.758 1.00 82.94 169 ARG A C 1
ATOM 1349 O O . ARG A 1 169 ? 5.106 -23.126 -29.750 1.00 82.94 169 ARG A O 1
ATOM 1356 N N . ARG A 1 170 ? 5.218 -21.160 -28.672 1.00 78.25 170 ARG A N 1
ATOM 1357 C CA . ARG A 1 170 ? 6.015 -20.489 -29.713 1.00 78.25 170 ARG A CA 1
ATOM 1358 C C . ARG A 1 170 ? 7.478 -20.921 -29.728 1.00 78.25 170 ARG A C 1
ATOM 1360 O O . ARG A 1 170 ? 8.044 -21.011 -30.805 1.00 78.25 170 ARG A O 1
ATOM 1367 N N . GLN A 1 171 ? 8.084 -21.182 -28.570 1.00 74.19 171 GLN A N 1
ATOM 1368 C CA . GLN A 1 171 ? 9.474 -21.655 -28.502 1.00 74.19 171 GLN A CA 1
ATOM 1369 C C . GLN A 1 171 ? 9.643 -23.116 -28.946 1.00 74.19 171 GLN A C 1
ATOM 1371 O O . GLN A 1 171 ? 10.753 -23.531 -29.253 1.00 74.19 171 GLN A O 1
ATOM 1376 N N . GLN A 1 172 ? 8.555 -23.888 -28.983 1.00 71.69 172 GLN A N 1
ATOM 1377 C CA . GLN A 1 172 ? 8.544 -25.287 -29.424 1.00 71.69 172 GLN A CA 1
ATOM 1378 C C . GLN A 1 172 ? 8.343 -25.463 -30.941 1.00 71.69 172 GLN A C 1
ATOM 1380 O O . GLN A 1 172 ? 8.352 -26.597 -31.414 1.00 71.69 172 GLN A O 1
ATOM 1385 N N . MET A 1 173 ? 8.154 -24.384 -31.708 1.00 49.97 173 MET A N 1
ATOM 1386 C CA . MET A 1 173 ? 8.170 -24.451 -33.173 1.00 49.97 173 MET A CA 1
ATOM 1387 C C . MET A 1 173 ? 9.617 -24.233 -33.657 1.00 49.97 173 MET A C 1
ATOM 1389 O O . MET A 1 173 ? 10.148 -23.153 -33.390 1.00 49.97 173 MET A O 1
ATOM 1393 N N . PRO A 1 174 ? 10.263 -25.240 -34.282 1.00 53.41 174 PRO A N 1
ATOM 1394 C CA . PRO A 1 174 ? 11.613 -25.121 -34.838 1.00 53.41 174 PRO A CA 1
ATOM 1395 C C . PRO A 1 174 ? 11.685 -24.169 -36.038 1.00 53.41 174 PRO A C 1
ATOM 1397 O O . PRO A 1 174 ? 10.655 -23.998 -36.733 1.00 53.41 174 PRO A O 1
#

Sequence (174 aa):
MQLRGEEHTVTRNNNAVNELEAVRLRSTDDRRLSRSAPALAQVAEDQIRDLKAAMGETRRDGSPKADGAPGSRRKRHLPDKEFHVRNSLLSSLFFLDHINTIYHVAVMVLIVLVLKTLVTDLVEHGTVNLSMDLIWYSFGGFHRAIIIWLVMMASVLMQYVFFTNWASRRQQMP

Foldseek 3Di:
DPPPPVVVVVVVVVVVVVVVVVVVVVVVVVVVCVVCVVVVVVVVVVVVVVVVVVVVVVPDDDDDDDDDDPDPPPVPPPPPDDDDPDDDVVVVVCPPPVNVVVVVVVVVVVVCVVVVVQVVCCVPPVDSPPPVVVVCVVCVCVVVVVVVVVVVVVVVVVVVVVVVVVVVVVVPPD

Solvent-accessible surface area (backbone atoms only — not comparable to full-atom values): 10448 Å² total; per-residue (Å²): 144,75,80,76,67,58,56,61,54,55,55,53,48,56,52,54,52,51,52,52,49,55,52,47,52,52,57,52,49,55,56,49,49,66,64,42,48,62,56,53,52,50,52,51,52,51,52,53,50,50,51,49,50,56,55,54,58,73,72,74,72,90,81,83,89,84,85,90,74,86,74,80,77,72,75,78,69,69,77,77,86,78,86,72,97,65,78,52,66,66,61,60,51,50,64,39,77,73,40,49,53,54,51,50,50,53,51,50,52,48,50,52,51,53,48,52,53,50,50,54,43,37,71,76,63,73,48,86,56,76,55,61,53,51,50,48,57,74,44,70,52,47,69,58,51,50,52,51,49,51,52,53,53,50,53,56,52,49,51,51,53,50,52,51,52,53,52,52,58,58,72,70,57,132

Organism: Frankliniella occidentalis (NCBI:txid133901)

Radius of gyration: 41.32 Å; Cα contacts (8 Å, |Δi|>4): 12; chains: 1; bounding box: 106×67×75 Å

Mean predicted aligned error: 21.15 Å

pLDDT: mean 72.88, std 14.07, range [38.25, 95.94]

Secondary structure (DSSP, 8-state):
--TTSHHHHHHHHHHHHHHHHHHHHHHHHHHHHHHHHHHHHHHHHHHHHHHHHHHHHTTT-----------------PPP--------HHHHHTTSHHHHHHHHHHHHHHHHHHHHHHHHHHHHHSSSHHHHHHHHHHTTTHHHHHHHHHHHHHHHHHHHHHHHHHHHHHHT--